Protein AF-A0A4Q9PHA3-F1 (afdb_monomer)

Sequence (105 aa):
MVDVVRDRDKHCQVSSHQYVHRDRGDDWISLEVAHIYPHAYASKMVRGNHIMKLCGYGGVVNRAPNAEGADRSGNAFLLRSDMHQYFDAYHWSIDKVRGELSYNR

Radius of gyration: 14.36 Å; Cα contacts (8 Å, |Δi|>4): 140; chains: 1; bounding box: 29×23×44 Å

Structure (mmCIF, N/CA/C/O backbone):
data_AF-A0A4Q9PHA3-F1
#
_entry.id   AF-A0A4Q9PHA3-F1
#
loop_
_atom_site.group_PDB
_atom_site.id
_atom_site.type_symbol
_atom_site.label_atom_id
_atom_site.label_alt_id
_atom_site.label_comp_id
_atom_site.label_asym_id
_atom_site.label_entity_id
_atom_site.label_seq_id
_atom_site.pdbx_PDB_ins_code
_atom_site.Cartn_x
_atom_site.Cartn_y
_atom_site.Cartn_z
_atom_site.occupancy
_atom_site.B_iso_or_equiv
_atom_site.auth_seq_id
_atom_site.auth_comp_id
_atom_site.auth_asym_id
_atom_site.auth_atom_id
_atom_site.pdbx_PDB_model_num
ATOM 1 N N . MET A 1 1 ? 10.621 -1.762 6.488 1.00 82.19 1 MET A N 1
ATOM 2 C CA . MET A 1 1 ? 9.880 -1.150 5.363 1.00 82.19 1 MET A CA 1
ATOM 3 C C . MET A 1 1 ? 8.391 -0.999 5.675 1.00 82.19 1 MET A C 1
ATOM 5 O O . MET A 1 1 ? 7.895 0.116 5.578 1.00 82.19 1 MET A O 1
ATOM 9 N N . VAL A 1 2 ? 7.716 -2.060 6.133 1.00 87.31 2 VAL A N 1
ATOM 10 C CA . VAL A 1 2 ? 6.271 -2.067 6.448 1.00 87.31 2 VAL A CA 1
ATOM 11 C C . VAL A 1 2 ? 5.828 -0.933 7.381 1.00 87.31 2 VAL A C 1
ATOM 13 O O . VAL A 1 2 ? 4.920 -0.191 7.022 1.00 87.31 2 VAL A O 1
ATOM 16 N N . ASP A 1 3 ? 6.485 -0.743 8.527 1.00 90.88 3 ASP A N 1
ATOM 17 C CA . ASP A 1 3 ? 6.073 0.291 9.495 1.00 90.88 3 ASP A CA 1
ATOM 18 C C . ASP A 1 3 ? 6.217 1.714 8.939 1.00 90.88 3 ASP A C 1
ATOM 20 O O . ASP A 1 3 ? 5.372 2.567 9.185 1.00 90.88 3 ASP A O 1
ATOM 24 N N . VAL A 1 4 ? 7.235 1.951 8.102 1.00 90.38 4 VAL A N 1
ATOM 25 C CA . VAL A 1 4 ? 7.442 3.241 7.423 1.00 90.38 4 VAL A CA 1
ATOM 26 C C . VAL A 1 4 ? 6.319 3.517 6.424 1.00 90.38 4 VAL A C 1
ATOM 28 O O .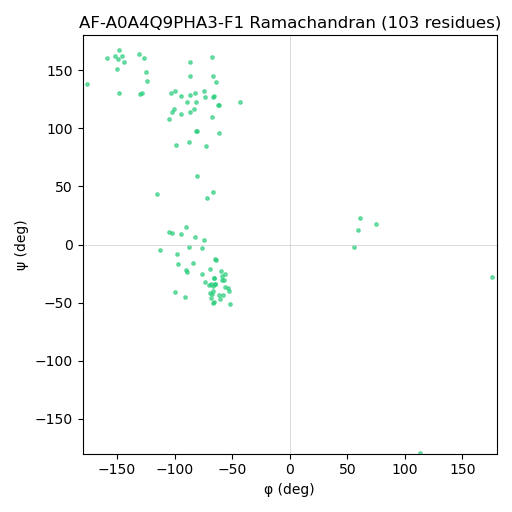 VAL A 1 4 ? 5.858 4.647 6.316 1.00 90.38 4 VAL A O 1
ATOM 31 N N . VAL A 1 5 ? 5.865 2.497 5.690 1.00 88.31 5 VAL A N 1
ATOM 32 C CA . VAL A 1 5 ? 4.741 2.632 4.748 1.00 88.31 5 VAL A CA 1
ATOM 33 C C . VAL A 1 5 ? 3.428 2.840 5.500 1.00 88.31 5 VAL A C 1
ATOM 35 O O . VAL A 1 5 ? 2.639 3.694 5.111 1.00 88.31 5 VAL A O 1
ATOM 38 N N . ARG A 1 6 ? 3.209 2.111 6.600 1.00 93.50 6 ARG A N 1
ATOM 39 C CA . ARG A 1 6 ? 2.023 2.268 7.453 1.00 93.50 6 ARG A CA 1
ATOM 40 C C . ARG A 1 6 ? 1.924 3.667 8.049 1.00 93.50 6 ARG A C 1
ATOM 42 O O . ARG A 1 6 ? 0.861 4.274 7.958 1.00 93.50 6 ARG A O 1
ATOM 49 N N . ASP A 1 7 ? 3.020 4.192 8.593 1.00 91.00 7 ASP A N 1
ATOM 50 C CA . ASP A 1 7 ? 3.046 5.549 9.145 1.00 91.00 7 ASP A CA 1
ATOM 51 C C . ASP A 1 7 ? 2.951 6.628 8.055 1.00 91.00 7 ASP A C 1
ATOM 53 O O . ASP A 1 7 ? 2.288 7.642 8.253 1.00 91.00 7 ASP A O 1
ATOM 57 N N . ARG A 1 8 ? 3.532 6.401 6.868 1.00 90.88 8 ARG A N 1
ATOM 58 C CA . ARG A 1 8 ? 3.390 7.329 5.734 1.00 90.88 8 ARG A CA 1
ATOM 59 C C . ARG A 1 8 ? 1.950 7.390 5.221 1.00 90.88 8 ARG A C 1
ATOM 61 O O . ARG A 1 8 ? 1.425 8.481 5.021 1.00 90.88 8 ARG A O 1
ATOM 68 N N . ASP A 1 9 ? 1.337 6.234 4.974 1.00 90.31 9 ASP A N 1
ATOM 69 C CA . ASP A 1 9 ? 0.074 6.155 4.238 1.00 90.31 9 ASP A CA 1
ATOM 70 C C . ASP A 1 9 ? -1.137 6.225 5.165 1.00 90.31 9 ASP A C 1
ATOM 72 O O . ASP A 1 9 ? -2.082 6.943 4.860 1.00 90.31 9 ASP A O 1
ATOM 76 N N . LYS A 1 10 ? -1.150 5.502 6.294 1.00 91.75 10 LYS A N 1
ATOM 77 C CA . LYS A 1 10 ? -2.266 5.444 7.269 1.00 91.75 10 LYS A CA 1
ATOM 78 C C . LYS A 1 10 ? -3.642 5.034 6.709 1.00 91.75 10 LYS A C 1
ATOM 80 O O . LYS A 1 10 ? -4.614 4.923 7.450 1.00 91.75 10 LYS A O 1
ATOM 85 N N . HIS A 1 11 ? -3.766 4.798 5.412 1.00 92.56 11 HIS A N 1
ATOM 86 C CA . HIS A 1 11 ? -4.991 4.371 4.749 1.00 92.56 11 HIS A CA 1
ATOM 87 C C . HIS A 1 11 ? -4.667 3.697 3.416 1.00 92.56 11 HIS A C 1
ATOM 89 O O . HIS A 1 11 ? -3.593 3.890 2.844 1.00 92.56 11 HIS A O 1
ATOM 95 N N . CYS A 1 12 ? -5.625 2.925 2.907 1.00 93.50 12 CYS A N 1
ATOM 96 C CA . CYS A 1 12 ? -5.581 2.361 1.567 1.00 93.50 12 CYS A CA 1
ATOM 97 C C . CYS A 1 12 ? -5.563 3.476 0.516 1.00 93.50 12 CYS A C 1
ATOM 99 O O . CYS A 1 12 ? -6.534 4.224 0.407 1.00 93.50 12 CYS A O 1
ATOM 101 N N . GLN A 1 13 ? -4.520 3.525 -0.311 1.00 90.25 13 GLN A N 1
ATOM 102 C CA . GLN A 1 13 ? -4.317 4.580 -1.314 1.00 90.25 13 GLN A CA 1
ATOM 103 C C . GLN A 1 13 ? -5.364 4.616 -2.439 1.00 90.25 13 GLN A C 1
ATOM 105 O O . GLN A 1 13 ? -5.437 5.587 -3.183 1.00 90.25 13 GLN A O 1
ATOM 110 N N . VAL A 1 14 ? -6.187 3.573 -2.563 1.00 87.19 14 VAL A N 1
ATOM 111 C CA . VAL A 1 14 ? -7.230 3.471 -3.597 1.00 87.19 14 VAL A CA 1
ATOM 112 C C . VAL A 1 14 ? -8.617 3.824 -3.062 1.00 87.19 14 VAL A C 1
ATOM 114 O O . VAL A 1 14 ? -9.400 4.470 -3.747 1.00 87.19 14 VAL A O 1
ATOM 117 N N . SER A 1 15 ? -8.945 3.384 -1.846 1.00 90.25 15 SER A N 1
ATOM 118 C CA . SER A 1 15 ? -10.307 3.493 -1.290 1.00 90.25 15 SER A CA 1
ATOM 119 C C . SER A 1 15 ? -10.427 4.451 -0.112 1.00 90.25 15 SER A C 1
ATOM 121 O O . SER A 1 15 ? -11.519 4.616 0.427 1.00 90.25 15 SER A O 1
ATOM 123 N N . SER A 1 16 ? -9.309 5.011 0.349 1.00 92.19 16 SER A N 1
ATOM 124 C CA . SER A 1 16 ? -9.222 5.799 1.581 1.00 92.19 16 SER A CA 1
ATOM 125 C C . SER A 1 16 ? -9.633 5.044 2.853 1.00 92.19 16 SER A C 1
ATOM 127 O O . SER A 1 16 ? -9.795 5.658 3.904 1.00 92.19 16 SER A O 1
ATOM 129 N N . HIS A 1 17 ? -9.777 3.712 2.795 1.00 94.44 17 HIS A N 1
ATOM 130 C CA . HIS A 1 17 ? -10.070 2.881 3.965 1.00 94.44 17 HIS A CA 1
ATOM 131 C C . HIS A 1 17 ? -8.938 2.991 4.992 1.00 94.44 17 HIS A C 1
ATOM 133 O O . HIS A 1 17 ? -7.788 2.676 4.681 1.00 94.44 17 HIS A O 1
ATOM 139 N N . GLN A 1 18 ? -9.264 3.451 6.196 1.00 94.94 18 GLN A N 1
ATOM 140 C CA . GLN A 1 18 ? -8.302 3.719 7.264 1.00 94.94 18 GLN A CA 1
ATOM 141 C C . GLN A 1 18 ? -8.018 2.468 8.100 1.00 94.94 18 GLN A C 1
ATOM 143 O O . GLN A 1 18 ? -8.838 1.550 8.155 1.00 94.94 18 GLN A O 1
ATOM 148 N N . TYR A 1 19 ? -6.864 2.447 8.769 1.00 92.25 19 TYR A N 1
ATOM 149 C CA . TYR A 1 19 ? -6.624 1.478 9.838 1.00 92.25 19 TYR A CA 1
ATOM 150 C C . TYR A 1 19 ? -7.546 1.769 11.029 1.00 92.25 19 TYR A C 1
ATOM 152 O O . TYR A 1 19 ? -8.075 2.874 11.174 1.00 92.25 19 TYR A O 1
ATOM 160 N N . VAL A 1 20 ? -7.736 0.781 11.901 1.00 92.88 20 VAL A N 1
ATOM 161 C CA . VAL A 1 20 ? -8.590 0.936 13.083 1.00 92.88 20 VAL A CA 1
ATOM 162 C C . VAL A 1 20 ? -7.711 1.144 14.308 1.00 92.88 20 VAL A C 1
ATOM 164 O O . VAL A 1 20 ? -7.009 0.230 14.727 1.00 92.88 20 VAL A O 1
ATOM 167 N N . HIS A 1 21 ? -7.768 2.322 14.923 1.00 91.50 21 HIS A N 1
ATOM 168 C CA . HIS A 1 21 ? -7.141 2.534 16.227 1.00 91.50 21 HIS A CA 1
ATOM 169 C C . HIS A 1 21 ? -7.976 1.863 17.330 1.00 91.50 21 HIS A C 1
ATOM 171 O O . HIS A 1 21 ? -9.198 2.025 17.368 1.00 91.50 21 HIS A O 1
ATOM 177 N N . ARG A 1 22 ? -7.338 1.100 18.224 1.00 89.62 22 ARG A N 1
ATOM 178 C CA . ARG A 1 22 ? -7.972 0.486 19.403 1.00 89.62 22 ARG A CA 1
ATOM 179 C C . ARG A 1 22 ? -7.151 0.770 20.656 1.00 89.62 22 ARG A C 1
ATOM 181 O O . ARG A 1 22 ? -5.958 1.032 20.566 1.00 89.62 22 ARG A O 1
ATOM 188 N N . ASP A 1 23 ? -7.752 0.569 21.826 1.00 91.19 23 ASP A N 1
ATOM 189 C CA . ASP A 1 23 ? -7.092 0.769 23.130 1.00 91.19 23 ASP A CA 1
ATOM 190 C C . ASP A 1 23 ? -5.797 -0.046 23.304 1.00 91.19 23 ASP A C 1
ATOM 192 O O . ASP A 1 23 ? -4.906 0.335 24.057 1.00 91.19 23 ASP A O 1
ATOM 196 N N . ARG A 1 24 ? -5.672 -1.171 22.588 1.00 91.75 24 ARG A N 1
ATOM 197 C CA . ARG A 1 24 ? -4.481 -2.040 22.588 1.00 91.75 24 ARG A CA 1
ATOM 198 C C . ARG A 1 24 ? -3.486 -1.756 21.454 1.00 91.75 24 ARG A C 1
ATOM 200 O O . ARG A 1 24 ? -2.583 -2.561 21.242 1.00 91.75 24 ARG A O 1
ATOM 207 N N . GLY A 1 25 ? -3.677 -0.670 20.708 1.00 90.50 25 GLY A N 1
ATOM 208 C CA . GLY A 1 25 ? -2.866 -0.283 19.554 1.00 90.50 25 GLY A CA 1
ATOM 209 C C . GLY A 1 25 ? -3.607 -0.339 18.216 1.00 90.50 25 GLY A C 1
ATOM 210 O O . GLY A 1 25 ? -4.795 -0.665 18.140 1.00 90.50 25 GLY A O 1
ATOM 211 N N . ASP A 1 26 ? -2.876 -0.006 17.155 1.00 91.88 26 ASP A N 1
ATOM 212 C CA . ASP A 1 26 ? -3.396 0.080 15.790 1.00 91.88 26 ASP A CA 1
ATOM 213 C C . ASP A 1 26 ? -3.645 -1.308 15.187 1.00 91.88 26 ASP A C 1
ATOM 215 O O . ASP A 1 26 ? -2.755 -2.162 15.137 1.00 91.88 26 ASP A O 1
ATOM 219 N N . ASP A 1 27 ? -4.862 -1.526 14.695 1.00 91.88 27 ASP A N 1
ATOM 220 C CA . ASP A 1 27 ? -5.245 -2.708 13.937 1.00 91.88 27 ASP A CA 1
ATOM 221 C C . ASP A 1 27 ? -5.124 -2.447 12.432 1.00 91.88 27 ASP A C 1
ATOM 223 O O . ASP A 1 27 ? -5.889 -1.684 11.834 1.00 91.88 27 ASP A O 1
ATOM 227 N N . TRP A 1 28 ? -4.157 -3.137 11.833 1.00 93.38 28 TRP A N 1
ATOM 228 C CA . TRP A 1 28 ? -3.842 -3.099 10.410 1.00 93.38 28 TRP A CA 1
ATOM 229 C C . TRP A 1 28 ? -4.367 -4.325 9.655 1.00 93.38 28 TRP A C 1
ATOM 231 O O . TRP A 1 28 ? -3.986 -4.512 8.509 1.00 93.38 28 TRP A O 1
ATOM 241 N N . ILE A 1 29 ? -5.195 -5.188 10.257 1.00 92.19 29 ILE A N 1
ATOM 242 C CA . ILE A 1 29 ? -5.573 -6.485 9.662 1.00 92.19 29 ILE A CA 1
ATOM 243 C C . ILE A 1 29 ? -6.259 -6.372 8.294 1.00 92.19 29 ILE A C 1
ATOM 245 O O . ILE A 1 29 ? -6.179 -7.295 7.493 1.00 92.19 29 ILE A O 1
ATOM 249 N N . SER A 1 30 ? -6.931 -5.251 8.023 1.00 93.50 30 SER A N 1
ATOM 250 C CA . SER A 1 30 ? -7.582 -4.984 6.738 1.00 93.50 30 SER A CA 1
ATOM 25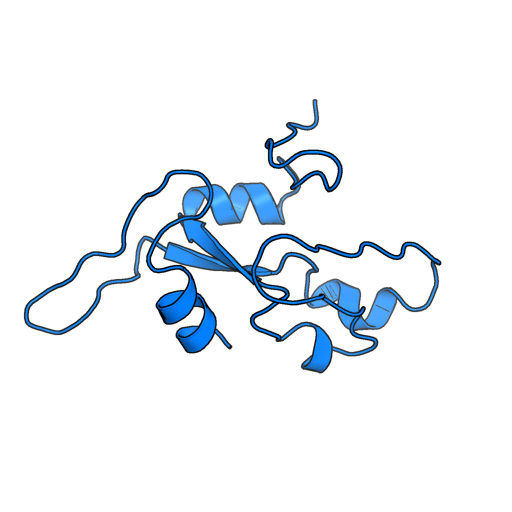1 C C . SER A 1 30 ? -6.657 -4.336 5.706 1.00 93.50 30 SER A C 1
ATOM 253 O O . SER A 1 30 ? -7.108 -4.073 4.590 1.00 93.50 30 SER A O 1
ATOM 255 N N . LEU A 1 31 ? -5.403 -4.039 6.069 1.00 95.88 31 LEU A N 1
ATOM 256 C CA . LEU A 1 31 ? -4.458 -3.263 5.276 1.00 95.88 31 LEU A CA 1
ATOM 257 C C . LEU A 1 31 ? -3.102 -3.966 5.136 1.00 95.88 31 LEU A C 1
ATOM 259 O O . LEU A 1 31 ? -2.433 -4.324 6.107 1.00 95.88 31 LEU A O 1
ATOM 263 N N . GLU A 1 32 ? -2.638 -4.067 3.899 1.00 95.88 32 GLU A N 1
ATOM 264 C CA . GLU A 1 32 ? -1.392 -4.722 3.528 1.00 95.88 32 GLU A CA 1
ATOM 265 C C . GLU A 1 32 ? -0.488 -3.787 2.735 1.00 95.88 32 GLU A C 1
ATOM 267 O O . GLU A 1 32 ? -0.938 -2.905 2.002 1.00 95.88 32 GLU A O 1
ATOM 272 N N . VAL A 1 33 ? 0.818 -3.982 2.907 1.00 93.75 33 VAL A N 1
ATOM 273 C CA . VAL A 1 33 ? 1.836 -3.251 2.158 1.00 93.75 33 VAL A CA 1
ATOM 274 C C . VAL A 1 33 ? 2.089 -3.986 0.850 1.00 93.75 33 VAL A C 1
ATOM 276 O O . VAL A 1 33 ? 2.615 -5.099 0.856 1.00 93.75 33 VAL A O 1
ATOM 279 N N . ALA A 1 34 ? 1.727 -3.338 -0.252 1.00 91.12 34 ALA A N 1
ATOM 280 C CA . ALA A 1 34 ? 1.872 -3.851 -1.603 1.00 91.12 34 ALA A CA 1
ATOM 281 C C . ALA A 1 34 ? 3.111 -3.259 -2.273 1.00 91.12 34 ALA A C 1
ATOM 283 O O . ALA A 1 34 ? 3.315 -2.043 -2.245 1.00 91.12 34 ALA A O 1
ATOM 284 N N . HIS A 1 35 ? 3.931 -4.107 -2.895 1.00 87.12 35 HIS A N 1
ATOM 285 C CA . HIS A 1 35 ? 5.082 -3.652 -3.673 1.00 87.12 35 HIS A CA 1
ATOM 286 C C . HIS A 1 35 ? 4.650 -3.244 -5.077 1.00 87.12 35 HIS A C 1
ATOM 288 O O . HIS A 1 35 ? 4.025 -4.028 -5.780 1.00 87.12 35 HIS A O 1
ATOM 294 N N . ILE A 1 36 ? 5.064 -2.063 -5.538 1.00 81.75 36 ILE A N 1
ATOM 295 C CA . ILE A 1 36 ? 4.801 -1.618 -6.912 1.00 81.75 36 ILE A CA 1
ATOM 296 C C . ILE A 1 36 ? 5.601 -2.474 -7.902 1.00 81.75 36 ILE A C 1
ATOM 298 O O . ILE A 1 36 ? 5.064 -2.959 -8.896 1.00 81.75 36 ILE A O 1
ATOM 302 N N . TYR A 1 37 ? 6.889 -2.692 -7.617 1.00 76.31 37 TYR A N 1
ATOM 303 C CA . TYR A 1 37 ? 7.710 -3.685 -8.308 1.00 76.31 37 TYR A CA 1
ATOM 304 C C . TYR A 1 37 ? 7.843 -4.943 -7.451 1.00 76.31 37 TYR A C 1
ATOM 306 O O . TYR A 1 37 ? 8.465 -4.865 -6.385 1.00 76.31 37 TYR A O 1
ATOM 314 N N . PRO A 1 38 ? 7.338 -6.103 -7.911 1.00 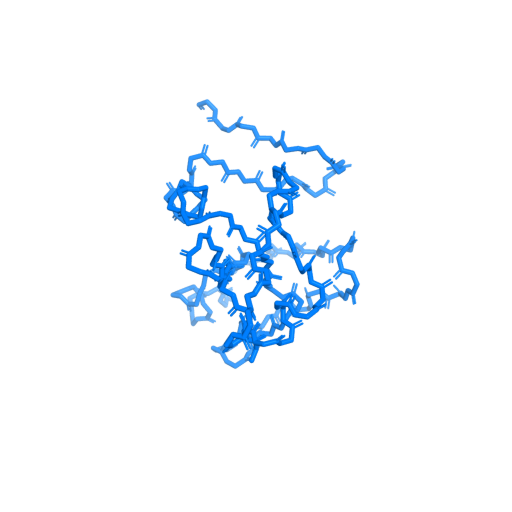71.06 38 PRO A N 1
ATOM 315 C CA . PRO A 1 38 ? 7.389 -7.323 -7.120 1.00 71.06 38 PRO A CA 1
ATOM 316 C C . PRO A 1 38 ? 8.824 -7.781 -6.859 1.00 71.06 38 PRO A C 1
ATOM 318 O O . PRO A 1 38 ? 9.669 -7.804 -7.761 1.00 71.06 38 PRO A O 1
ATOM 321 N N . HIS A 1 39 ? 9.073 -8.260 -5.641 1.00 68.00 39 HIS A N 1
ATOM 322 C CA . HIS A 1 39 ? 10.360 -8.828 -5.232 1.00 68.00 39 HIS A CA 1
ATOM 323 C C . HIS A 1 39 ? 10.857 -9.950 -6.148 1.00 68.00 39 HIS A C 1
ATOM 325 O O . HIS A 1 39 ? 12.050 -10.026 -6.441 1.00 68.00 39 HIS A O 1
ATOM 331 N N . ALA A 1 40 ? 9.945 -10.788 -6.652 1.00 64.81 40 ALA A N 1
ATOM 332 C CA . ALA A 1 40 ? 10.265 -11.899 -7.549 1.00 64.81 40 ALA A CA 1
ATOM 333 C C . ALA A 1 40 ? 10.950 -11.452 -8.858 1.00 64.81 40 ALA A C 1
ATOM 335 O O . ALA A 1 40 ? 11.659 -12.239 -9.490 1.00 64.81 40 ALA A O 1
ATOM 336 N N . TYR A 1 41 ? 10.773 -10.187 -9.256 1.00 61.25 41 TYR A N 1
ATOM 337 C CA . TYR A 1 41 ? 11.379 -9.615 -10.456 1.00 61.25 41 TYR A CA 1
ATOM 338 C C . TYR A 1 41 ? 12.655 -8.814 -10.184 1.00 61.25 41 TYR A C 1
ATOM 340 O O . TYR A 1 41 ? 13.365 -8.490 -11.139 1.00 61.25 41 TYR A O 1
ATOM 348 N N . ALA A 1 42 ? 13.010 -8.571 -8.917 1.00 58.25 42 ALA A N 1
ATOM 349 C CA . ALA A 1 42 ? 14.200 -7.806 -8.543 1.00 58.25 42 ALA A CA 1
ATOM 350 C C . ALA A 1 42 ? 15.507 -8.425 -9.082 1.00 58.25 42 ALA A C 1
ATOM 352 O O . ALA A 1 42 ? 16.430 -7.697 -9.430 1.00 58.25 42 ALA A O 1
ATOM 353 N N . SER A 1 43 ? 15.573 -9.755 -9.231 1.00 52.12 43 SER A N 1
ATOM 354 C CA . SER A 1 43 ? 16.729 -10.463 -9.811 1.00 52.12 43 SER A CA 1
ATOM 355 C C . SER A 1 43 ? 16.654 -10.658 -11.335 1.00 52.12 43 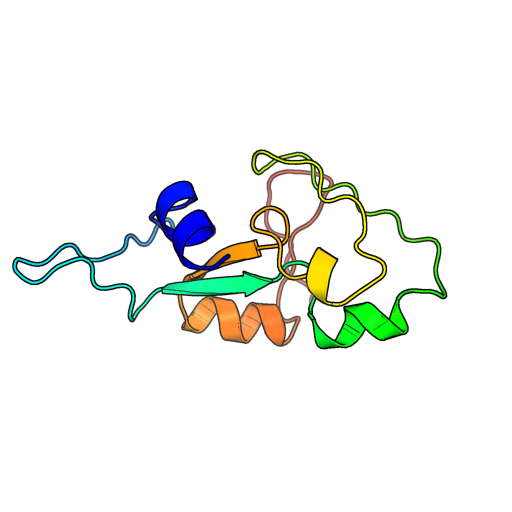SER A C 1
ATOM 357 O O . SER A 1 43 ? 17.682 -10.838 -11.985 1.00 52.12 43 SER A O 1
ATOM 359 N N . LYS A 1 44 ? 15.453 -10.609 -11.934 1.00 48.59 44 LYS A N 1
ATOM 360 C CA . LYS A 1 44 ? 15.217 -10.877 -13.370 1.00 48.59 44 LYS A CA 1
ATOM 361 C C . LYS A 1 44 ? 15.145 -9.613 -14.234 1.00 48.59 44 LYS A C 1
ATOM 363 O O . LYS A 1 44 ? 15.296 -9.691 -15.451 1.00 48.59 44 LYS A O 1
ATOM 368 N N . MET A 1 45 ? 14.951 -8.440 -13.632 1.00 46.75 45 MET A N 1
ATOM 369 C CA . MET A 1 45 ? 14.760 -7.173 -14.349 1.00 46.75 45 MET A CA 1
ATOM 370 C C . MET A 1 45 ? 16.025 -6.563 -14.975 1.00 46.75 45 MET A C 1
ATOM 372 O O . MET A 1 45 ? 15.936 -5.503 -15.589 1.00 46.75 45 MET A O 1
ATOM 376 N N . VAL A 1 46 ? 17.186 -7.221 -14.910 1.00 43.78 46 VAL A N 1
ATOM 377 C CA . VAL A 1 46 ? 18.453 -6.711 -15.479 1.00 43.78 46 VAL A CA 1
ATOM 378 C C . VAL A 1 46 ? 18.417 -6.573 -17.020 1.00 43.78 46 VAL A C 1
ATOM 380 O O . VAL A 1 46 ? 19.267 -5.898 -17.590 1.00 43.78 46 VAL A O 1
ATOM 383 N N . ARG A 1 47 ? 17.429 -7.146 -17.731 1.00 39.34 4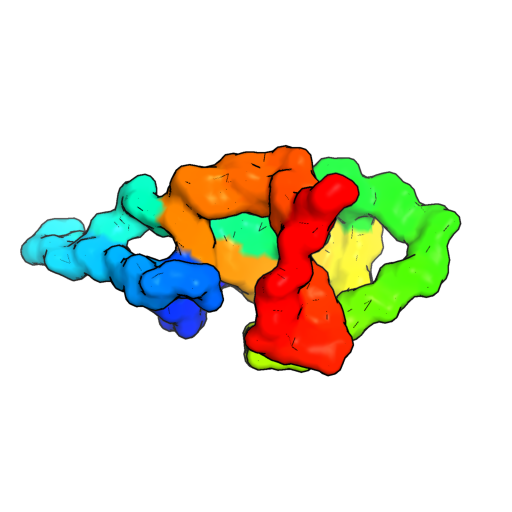7 ARG A N 1
ATOM 384 C CA . ARG A 1 47 ? 17.450 -7.263 -19.210 1.00 39.34 47 ARG A CA 1
ATOM 385 C C . ARG A 1 47 ? 16.557 -6.317 -20.031 1.00 39.34 47 ARG A C 1
ATOM 387 O O . ARG A 1 47 ? 16.448 -6.521 -21.234 1.00 39.34 47 ARG A O 1
ATOM 394 N N . GLY A 1 48 ? 15.944 -5.277 -19.462 1.00 37.03 48 GLY A N 1
ATOM 395 C CA . GLY A 1 48 ? 15.098 -4.373 -20.266 1.00 37.03 48 GLY A CA 1
ATOM 396 C C . GLY A 1 48 ? 15.091 -2.927 -19.787 1.00 37.03 48 GLY A C 1
ATOM 397 O O . GLY A 1 48 ? 14.872 -2.673 -18.607 1.00 37.03 48 GLY A O 1
ATOM 398 N N . ASN A 1 49 ? 15.301 -1.970 -20.692 1.00 36.38 49 ASN A N 1
ATOM 399 C CA . ASN A 1 49 ? 15.375 -0.517 -20.453 1.00 36.38 49 ASN A CA 1
ATOM 400 C C . ASN A 1 49 ? 14.022 0.158 -20.119 1.00 36.38 49 ASN A C 1
ATOM 402 O O . ASN A 1 49 ? 13.754 1.274 -20.555 1.00 36.38 49 ASN A O 1
ATOM 406 N N . HIS A 1 50 ? 13.157 -0.464 -19.319 1.00 38.06 50 HIS A N 1
ATOM 407 C CA . HIS A 1 50 ? 11.907 0.168 -18.887 1.00 38.06 50 HIS A CA 1
ATOM 408 C C . HIS A 1 50 ? 12.140 0.987 -17.608 1.00 38.06 50 HIS A C 1
ATOM 410 O O . HIS A 1 50 ? 12.022 0.490 -16.491 1.00 38.06 50 HIS A O 1
ATOM 416 N N . ILE A 1 51 ? 12.529 2.258 -17.771 1.00 36.41 51 ILE A N 1
ATOM 417 C CA . ILE A 1 51 ? 12.671 3.220 -16.667 1.00 36.41 51 ILE A CA 1
ATOM 418 C C . ILE A 1 51 ? 11.289 3.797 -16.327 1.00 36.41 51 ILE A C 1
ATOM 420 O O . ILE A 1 51 ? 10.804 4.755 -16.936 1.00 36.41 51 ILE A O 1
ATOM 424 N N . MET A 1 52 ? 10.647 3.247 -15.301 1.00 38.12 52 MET A N 1
ATOM 425 C CA . MET A 1 52 ? 9.413 3.793 -14.740 1.00 38.12 52 MET A CA 1
ATOM 426 C C . MET A 1 52 ? 9.702 4.631 -13.475 1.00 38.12 52 MET A C 1
ATOM 428 O O . MET A 1 52 ? 9.636 4.155 -12.351 1.00 38.12 52 MET A O 1
ATOM 432 N N . LYS A 1 53 ? 10.038 5.919 -13.673 1.00 36.50 53 LYS A N 1
ATOM 433 C CA . LYS A 1 53 ? 10.032 6.981 -12.637 1.00 36.50 53 LYS A CA 1
ATOM 434 C C . LYS A 1 53 ? 8.627 7.208 -12.051 1.00 36.50 53 LYS A C 1
ATOM 436 O O . LYS A 1 53 ? 7.852 7.964 -12.627 1.00 36.50 53 LYS A O 1
ATOM 441 N N . LEU A 1 54 ? 8.296 6.606 -10.919 1.00 38.84 54 LEU A N 1
ATOM 442 C CA . LEU A 1 54 ? 7.113 7.010 -10.157 1.00 38.84 54 LEU A CA 1
ATOM 443 C C . LEU A 1 54 ? 7.482 8.249 -9.336 1.00 38.84 54 LEU A C 1
ATOM 445 O O . LEU A 1 54 ? 8.139 8.147 -8.305 1.00 38.84 54 LEU A O 1
ATOM 449 N N . CYS A 1 55 ? 7.132 9.428 -9.847 1.00 32.38 55 CYS A N 1
ATOM 450 C CA . CYS A 1 55 ? 7.155 10.673 -9.086 1.00 32.38 55 CYS A CA 1
ATOM 451 C C . CYS A 1 55 ? 5.702 11.013 -8.747 1.00 32.38 55 CYS A C 1
ATOM 453 O O . CYS A 1 55 ? 4.939 11.368 -9.637 1.00 32.38 55 CYS A O 1
ATOM 455 N N . GLY A 1 56 ? 5.325 10.866 -7.478 1.00 33.69 56 GLY A N 1
ATOM 456 C CA . GLY A 1 56 ? 3.975 11.178 -6.992 1.00 33.69 56 GLY A CA 1
ATOM 457 C C . GLY A 1 56 ? 3.756 10.832 -5.517 1.00 33.69 56 GLY A C 1
ATOM 458 O O . GLY A 1 56 ? 3.018 11.527 -4.837 1.00 33.69 56 GLY A O 1
ATOM 459 N N . TYR A 1 57 ? 4.485 9.839 -4.993 1.00 39.66 57 TYR A N 1
ATOM 460 C CA . TYR A 1 57 ? 4.331 9.327 -3.621 1.00 39.66 57 TYR A CA 1
ATOM 461 C C . TYR A 1 57 ? 5.557 9.559 -2.715 1.00 39.66 57 TYR A C 1
ATOM 463 O O . TYR A 1 57 ? 5.996 8.682 -1.975 1.00 39.66 57 TYR A O 1
ATOM 471 N N . GLY A 1 58 ? 6.140 10.763 -2.769 1.00 32.78 58 GLY A N 1
ATOM 472 C CA . GLY A 1 58 ? 7.156 11.188 -1.791 1.00 32.78 58 GLY A CA 1
ATOM 473 C C . GLY A 1 58 ? 8.553 10.570 -1.945 1.00 32.78 58 GLY A C 1
ATOM 474 O O . GLY A 1 58 ? 9.359 10.644 -1.023 1.00 32.78 58 GLY A O 1
ATOM 475 N N . GLY A 1 59 ? 8.887 9.996 -3.101 1.00 37.06 59 GLY A N 1
ATOM 476 C CA . GLY A 1 59 ? 10.253 9.564 -3.389 1.00 37.06 59 GLY A CA 1
ATOM 477 C C . GLY A 1 59 ? 10.408 9.025 -4.803 1.00 37.06 59 GLY A C 1
ATOM 478 O O . GLY A 1 59 ? 9.554 8.298 -5.297 1.00 37.06 59 GLY A O 1
ATOM 479 N N . VAL A 1 60 ? 11.509 9.382 -5.464 1.00 39.69 60 VAL A N 1
ATOM 480 C CA . VAL A 1 60 ? 11.893 8.795 -6.750 1.00 39.69 60 VAL A CA 1
ATOM 481 C C . VAL A 1 60 ? 12.247 7.330 -6.502 1.00 39.69 60 VAL A C 1
ATOM 483 O O . VAL A 1 60 ? 13.281 7.039 -5.899 1.00 39.69 60 VAL A O 1
ATOM 486 N N . VAL A 1 61 ? 11.420 6.396 -6.974 1.00 45.12 61 VAL A N 1
ATOM 487 C CA . VAL A 1 61 ? 11.795 4.974 -6.999 1.00 45.12 61 VAL A CA 1
ATOM 488 C C . VAL A 1 61 ? 12.827 4.784 -8.105 1.00 45.12 61 VAL A C 1
ATOM 490 O O . VAL A 1 61 ? 12.502 4.490 -9.255 1.00 45.12 61 VAL A O 1
ATOM 493 N N . ASN A 1 62 ? 14.098 5.024 -7.783 1.00 43.12 62 ASN A N 1
ATOM 494 C CA . ASN A 1 62 ? 15.190 4.593 -8.642 1.00 43.12 62 ASN A CA 1
ATOM 495 C C . ASN A 1 62 ? 15.216 3.063 -8.638 1.00 43.12 62 ASN A C 1
ATOM 497 O O . ASN A 1 62 ? 15.226 2.443 -7.574 1.00 43.12 62 ASN A O 1
ATOM 501 N N . ARG A 1 63 ? 15.195 2.484 -9.844 1.00 53.47 63 ARG A N 1
ATOM 502 C CA . ARG A 1 63 ? 15.191 1.042 -10.103 1.00 53.47 63 ARG A CA 1
ATOM 503 C C . ARG A 1 63 ? 16.191 0.334 -9.197 1.00 53.47 63 ARG A C 1
ATOM 505 O O . ARG A 1 63 ? 17.381 0.636 -9.212 1.00 53.47 63 ARG A O 1
ATOM 512 N N . ALA A 1 64 ? 15.689 -0.617 -8.434 1.00 49.03 64 ALA A N 1
ATOM 513 C CA . ALA A 1 64 ? 16.488 -1.461 -7.582 1.00 49.03 64 ALA A CA 1
ATOM 514 C C . ALA A 1 64 ? 17.083 -2.622 -8.382 1.00 49.03 64 ALA A C 1
ATOM 516 O O . ALA A 1 64 ? 16.320 -3.435 -8.900 1.00 49.03 64 ALA A O 1
ATOM 517 N N . PRO A 1 65 ? 18.414 -2.731 -8.508 1.00 50.09 65 PRO A N 1
ATOM 518 C CA . PRO A 1 65 ? 19.040 -3.843 -9.220 1.00 50.09 65 PRO A CA 1
ATOM 519 C C . PRO A 1 65 ? 19.050 -5.149 -8.406 1.00 50.09 65 PRO A C 1
ATOM 521 O O . PRO A 1 65 ? 19.540 -6.165 -8.890 1.00 50.09 65 PRO A O 1
ATOM 524 N N . ASN A 1 66 ? 18.570 -5.123 -7.160 1.00 58.50 66 ASN A N 1
ATOM 525 C CA . ASN A 1 66 ? 18.628 -6.232 -6.218 1.00 58.50 66 ASN A CA 1
ATOM 526 C C . ASN A 1 66 ? 17.414 -6.229 -5.270 1.00 58.50 66 ASN A C 1
ATOM 528 O O . ASN A 1 66 ? 16.659 -5.257 -5.201 1.00 58.50 66 ASN A O 1
ATOM 532 N N . ALA A 1 67 ? 17.226 -7.333 -4.539 1.00 62.75 67 ALA A N 1
ATOM 533 C CA . ALA A 1 67 ? 16.114 -7.504 -3.603 1.00 62.75 67 ALA A CA 1
ATOM 534 C C . ALA A 1 67 ? 16.056 -6.393 -2.536 1.00 62.75 67 ALA A C 1
ATOM 536 O O . ALA A 1 67 ? 14.972 -5.915 -2.222 1.00 62.75 67 ALA A O 1
ATOM 537 N N . GLU A 1 68 ? 17.208 -5.918 -2.056 1.00 63.41 68 GLU A N 1
ATOM 538 C CA . GLU A 1 68 ? 17.297 -4.830 -1.070 1.00 63.41 68 GLU A CA 1
ATOM 539 C C . GLU A 1 68 ? 16.774 -3.494 -1.596 1.00 63.41 68 GLU A C 1
ATOM 541 O O . GLU A 1 68 ? 16.210 -2.697 -0.851 1.00 63.41 68 GLU A O 1
ATOM 546 N N . GLY A 1 69 ? 16.950 -3.205 -2.886 1.00 63.97 69 GLY A N 1
ATOM 547 C CA . GLY A 1 69 ? 16.375 -1.993 -3.442 1.00 63.97 69 GLY A CA 1
ATOM 548 C C . GLY A 1 69 ? 14.862 -2.109 -3.670 1.00 63.97 69 GLY A C 1
ATOM 549 O O . GLY A 1 69 ? 14.189 -1.078 -3.717 1.00 63.97 69 GLY A O 1
ATOM 550 N N . ALA A 1 70 ? 14.339 -3.328 -3.853 1.00 66.94 70 ALA A N 1
ATOM 551 C CA . ALA A 1 70 ? 12.906 -3.561 -4.004 1.00 66.94 70 ALA A CA 1
ATOM 552 C C . ALA A 1 70 ? 12.176 -3.406 -2.658 1.00 66.94 70 ALA A C 1
ATOM 554 O O . ALA A 1 70 ? 11.064 -2.880 -2.648 1.00 66.94 70 ALA A O 1
ATOM 555 N N . ASP A 1 71 ? 12.843 -3.741 -1.545 1.00 76.19 71 ASP A N 1
ATOM 556 C CA . ASP A 1 71 ? 12.360 -3.548 -0.168 1.00 76.19 71 ASP A CA 1
ATOM 557 C C . ASP A 1 71 ? 12.573 -2.100 0.318 1.00 76.19 71 ASP A C 1
ATOM 559 O O . ASP A 1 71 ? 13.293 -1.809 1.277 1.00 76.19 71 ASP A O 1
ATOM 563 N N . ARG A 1 72 ? 11.986 -1.134 -0.391 1.00 81.25 72 ARG A N 1
ATOM 564 C CA . ARG A 1 72 ? 12.045 0.291 -0.030 1.00 81.25 72 ARG A CA 1
ATOM 565 C C . ARG A 1 72 ? 10.645 0.848 0.096 1.00 81.25 72 ARG A C 1
ATOM 567 O O . ARG A 1 72 ? 9.801 0.583 -0.750 1.00 81.25 72 ARG A O 1
ATOM 574 N N . SER A 1 73 ? 10.426 1.715 1.085 1.00 82.31 73 SER A N 1
ATOM 575 C CA . SER A 1 73 ? 9.118 2.347 1.307 1.00 82.31 73 SER A CA 1
ATOM 576 C C . SER A 1 73 ? 8.613 3.122 0.085 1.00 82.31 73 SER A C 1
ATOM 578 O O . SER A 1 73 ? 7.415 3.164 -0.155 1.00 82.31 73 SER A O 1
ATOM 580 N N . GLY A 1 74 ? 9.504 3.684 -0.740 1.00 79.12 74 GLY A N 1
ATOM 581 C CA . GLY A 1 74 ? 9.120 4.317 -2.007 1.00 79.12 74 GLY A CA 1
ATOM 582 C C . GLY A 1 74 ? 8.547 3.343 -3.048 1.00 79.12 74 GLY A C 1
ATOM 583 O O . GLY A 1 74 ? 7.726 3.748 -3.859 1.00 79.12 74 GLY A O 1
ATOM 584 N N . ASN A 1 75 ? 8.948 2.067 -3.021 1.00 80.62 75 ASN A N 1
ATOM 585 C CA . ASN A 1 75 ? 8.458 1.011 -3.915 1.00 80.62 75 ASN A CA 1
ATOM 586 C C . ASN A 1 75 ? 7.231 0.278 -3.347 1.00 80.62 75 ASN A C 1
ATOM 588 O O . ASN A 1 75 ? 6.887 -0.810 -3.800 1.00 80.62 75 ASN A O 1
ATOM 592 N N . ALA A 1 76 ? 6.580 0.830 -2.332 1.00 88.31 76 ALA A N 1
ATOM 593 C CA . ALA A 1 76 ? 5.434 0.188 -1.726 1.00 88.31 76 ALA A CA 1
ATOM 594 C C . ALA A 1 76 ? 4.388 1.211 -1.303 1.00 88.31 76 ALA A C 1
ATOM 596 O O . ALA A 1 76 ? 4.690 2.390 -1.103 1.00 88.31 76 ALA A O 1
ATOM 597 N N . PHE A 1 77 ? 3.152 0.755 -1.179 1.00 90.75 77 PHE A N 1
ATOM 598 C CA . PHE A 1 77 ? 2.024 1.555 -0.723 1.00 90.75 77 PHE A CA 1
ATOM 599 C C . PHE A 1 77 ? 1.022 0.677 0.015 1.00 90.75 77 PHE A C 1
ATOM 601 O O . PHE A 1 77 ? 1.031 -0.549 -0.113 1.00 90.75 77 PHE A O 1
ATOM 608 N N . LEU A 1 78 ? 0.189 1.308 0.833 1.00 94.69 78 LEU A N 1
ATOM 609 C CA . LEU A 1 78 ? -0.792 0.609 1.643 1.00 94.69 78 LEU A CA 1
ATOM 610 C C . LEU A 1 78 ? -2.089 0.391 0.856 1.00 94.69 78 LEU A C 1
ATOM 612 O O . LEU A 1 78 ? -2.667 1.328 0.298 1.00 94.69 78 LEU A O 1
ATOM 616 N N . LEU A 1 79 ? -2.564 -0.851 0.836 1.00 95.12 79 LEU A N 1
ATOM 617 C CA . LEU A 1 79 ? -3.803 -1.275 0.194 1.00 95.12 79 LEU A CA 1
ATOM 618 C C . LEU A 1 79 ? -4.686 -2.033 1.168 1.00 95.12 79 LEU A C 1
ATOM 620 O O . LEU A 1 79 ? -4.209 -2.566 2.159 1.00 95.12 79 LEU A O 1
ATOM 624 N N . ARG A 1 80 ? -5.980 -2.130 0.857 1.00 95.62 80 ARG A N 1
ATOM 625 C CA . ARG A 1 80 ? -6.812 -3.148 1.499 1.00 95.62 80 ARG A CA 1
ATOM 626 C C . ARG A 1 80 ? -6.359 -4.535 1.059 1.00 95.62 80 ARG A C 1
ATOM 628 O O . ARG A 1 80 ? -6.020 -4.701 -0.112 1.00 95.62 80 ARG A O 1
ATOM 635 N N . SER A 1 81 ? -6.424 -5.515 1.955 1.00 94.31 81 SER A N 1
ATOM 636 C CA . SER A 1 81 ? -6.022 -6.900 1.661 1.00 94.31 81 SER A CA 1
ATOM 637 C C . SER A 1 81 ? -6.702 -7.475 0.412 1.00 94.31 81 SER A C 1
ATOM 639 O O . SER A 1 81 ? -6.058 -8.123 -0.405 1.00 94.31 81 SER A O 1
ATOM 641 N N . ASP A 1 82 ? -7.991 -7.194 0.202 1.00 93.75 82 ASP A N 1
ATOM 642 C CA . ASP A 1 82 ? -8.713 -7.651 -0.990 1.00 93.75 82 ASP A CA 1
ATOM 643 C C . ASP A 1 82 ? -8.216 -6.973 -2.276 1.00 93.75 82 ASP A C 1
ATOM 645 O O . ASP A 1 82 ? -8.000 -7.631 -3.290 1.00 93.75 82 ASP A O 1
ATOM 649 N N . MET A 1 83 ? -7.969 -5.663 -2.237 1.00 93.31 83 MET A N 1
ATOM 650 C CA . MET A 1 83 ? -7.421 -4.915 -3.375 1.00 93.31 83 MET A CA 1
ATOM 651 C C . MET A 1 83 ? -5.985 -5.325 -3.709 1.00 93.31 83 MET A C 1
ATOM 653 O O . MET A 1 83 ? -5.624 -5.356 -4.887 1.00 93.31 83 MET A O 1
ATOM 657 N N . HIS A 1 84 ? -5.187 -5.651 -2.691 1.00 93.44 84 HIS A N 1
ATOM 658 C CA . HIS A 1 84 ? -3.814 -6.120 -2.844 1.00 93.44 84 HIS A CA 1
ATOM 659 C C . HIS A 1 84 ? -3.756 -7.431 -3.631 1.00 93.44 84 HIS A C 1
ATOM 661 O O . HIS A 1 84 ? -2.982 -7.531 -4.579 1.00 93.44 84 HIS A O 1
ATOM 667 N N . GLN A 1 85 ? -4.645 -8.385 -3.335 1.00 91.62 85 GLN A N 1
ATOM 668 C CA . GLN A 1 85 ? -4.730 -9.640 -4.089 1.00 91.62 85 GLN A CA 1
ATOM 669 C C . GLN A 1 85 ? -4.985 -9.401 -5.584 1.00 91.62 85 GLN A C 1
ATOM 671 O O . GLN A 1 85 ? -4.333 -10.012 -6.429 1.00 91.62 85 GLN A O 1
ATOM 676 N N . TYR A 1 86 ? -5.892 -8.480 -5.926 1.00 89.75 86 TYR A N 1
ATOM 677 C CA . TYR A 1 86 ? -6.153 -8.133 -7.326 1.00 89.75 86 TYR A CA 1
ATOM 678 C C . TYR A 1 86 ? -4.980 -7.399 -7.989 1.00 89.75 86 TYR A C 1
ATOM 680 O O . TYR A 1 86 ? -4.747 -7.583 -9.184 1.00 89.75 86 TYR A O 1
ATOM 688 N N . PHE A 1 87 ? -4.255 -6.578 -7.228 1.00 86.94 87 PHE A N 1
ATOM 689 C CA . PHE A 1 87 ? -3.088 -5.848 -7.718 1.00 86.94 87 PHE A CA 1
ATOM 690 C C . PHE A 1 87 ? -1.945 -6.802 -8.080 1.00 86.94 87 PHE A C 1
ATOM 692 O O . PHE A 1 87 ? -1.444 -6.768 -9.202 1.00 86.94 87 PHE A O 1
ATOM 699 N N . ASP A 1 88 ? -1.602 -7.716 -7.171 1.00 84.56 88 ASP A N 1
ATOM 700 C CA . ASP A 1 88 ? -0.531 -8.701 -7.365 1.00 84.56 88 ASP A CA 1
ATOM 701 C C . ASP A 1 88 ? -0.844 -9.700 -8.487 1.00 84.56 88 ASP A C 1
ATOM 703 O O . ASP A 1 88 ? 0.056 -10.187 -9.173 1.00 84.56 88 ASP A O 1
ATOM 707 N N . ALA A 1 89 ? -2.130 -9.975 -8.716 1.00 85.50 89 ALA A N 1
ATOM 708 C CA . ALA A 1 89 ? -2.610 -10.788 -9.828 1.00 85.50 89 ALA A CA 1
ATOM 709 C C . ALA A 1 89 ? -2.744 -10.011 -11.156 1.00 85.50 89 ALA A C 1
ATOM 711 O O . ALA A 1 89 ? -3.230 -10.568 -12.138 1.00 85.50 89 ALA A O 1
ATOM 712 N N . TYR A 1 90 ? -2.297 -8.751 -11.215 1.00 82.62 90 TYR A N 1
ATOM 713 C CA . TYR A 1 90 ? -2.331 -7.894 -12.408 1.00 82.62 90 TYR A CA 1
ATOM 714 C C . TYR A 1 90 ? -3.737 -7.609 -12.965 1.00 82.62 90 TYR A C 1
ATOM 716 O O . TYR A 1 90 ? -3.876 -7.236 -14.132 1.00 82.62 90 TYR A O 1
ATOM 724 N N . HIS A 1 91 ? -4.788 -7.719 -12.146 1.00 83.94 91 HIS A N 1
ATOM 725 C CA . HIS A 1 91 ? -6.143 -7.336 -12.566 1.00 83.94 91 HIS A CA 1
ATOM 726 C C . HIS A 1 91 ? -6.298 -5.818 -12.743 1.00 83.94 91 HIS A C 1
ATOM 728 O O . HIS A 1 91 ? -7.198 -5.360 -13.444 1.00 83.94 91 HIS A O 1
ATOM 734 N N . TRP A 1 92 ? -5.424 -5.028 -12.119 1.00 82.50 92 TRP A N 1
ATOM 735 C CA . TRP A 1 92 ? -5.342 -3.582 -12.297 1.00 82.50 92 TRP A CA 1
ATOM 736 C C . TRP A 1 92 ? -3.910 -3.099 -12.050 1.00 82.50 92 TRP A C 1
ATOM 738 O O . TRP A 1 92 ? -3.089 -3.814 -11.476 1.00 82.50 92 TRP A O 1
ATOM 748 N N . SER A 1 93 ? -3.595 -1.890 -12.513 1.00 80.25 93 SER A N 1
ATOM 749 C CA . SER A 1 93 ? -2.259 -1.305 -12.380 1.00 80.25 93 SER A CA 1
ATOM 750 C C . SER A 1 93 ? -2.322 0.205 -12.178 1.00 80.25 93 SER A C 1
ATOM 752 O O . SER A 1 93 ? -3.326 0.851 -12.473 1.00 80.25 93 SER A O 1
ATOM 754 N N . ILE A 1 94 ? -1.227 0.783 -11.690 1.00 74.75 94 ILE A N 1
ATOM 755 C CA . ILE A 1 94 ? -1.075 2.236 -11.594 1.00 74.75 94 ILE A CA 1
ATOM 756 C C . ILE A 1 94 ? -0.459 2.738 -12.901 1.00 74.75 94 ILE A C 1
ATOM 758 O O . ILE A 1 94 ? 0.629 2.297 -13.277 1.00 74.75 94 ILE A O 1
ATOM 762 N N . ASP A 1 95 ? -1.141 3.661 -13.583 1.00 67.12 95 ASP A N 1
ATOM 763 C CA . ASP A 1 95 ? -0.570 4.376 -14.724 1.00 67.12 95 ASP A CA 1
ATOM 764 C C . ASP A 1 95 ? 0.211 5.606 -14.242 1.00 67.12 95 ASP A C 1
ATOM 766 O O . ASP A 1 95 ? -0.116 6.274 -13.264 1.00 67.12 95 ASP A O 1
ATOM 770 N N . LYS A 1 96 ? 1.293 5.886 -14.952 1.00 56.19 96 LYS A N 1
ATOM 771 C CA . LYS A 1 96 ? 2.274 6.928 -14.689 1.00 56.19 96 LYS A CA 1
ATOM 772 C C . LYS A 1 96 ? 1.847 8.288 -15.253 1.00 56.19 96 LYS A C 1
ATOM 774 O O . LYS A 1 96 ? 2.464 9.296 -14.918 1.00 56.19 96 LYS A O 1
ATOM 779 N N . VAL A 1 97 ? 0.864 8.318 -16.159 1.00 49.03 97 VAL A N 1
ATOM 780 C CA . VAL A 1 97 ? 0.562 9.505 -16.981 1.00 49.03 97 VAL A CA 1
ATOM 781 C C . VAL A 1 97 ? -0.445 10.456 -16.328 1.00 49.03 97 VAL A C 1
ATOM 783 O O . VAL A 1 97 ? -0.413 11.655 -16.596 1.00 49.03 97 VAL A O 1
ATOM 786 N N . ARG A 1 98 ? -1.286 9.982 -15.412 1.00 39.59 98 ARG A N 1
ATOM 787 C CA . ARG A 1 98 ? -2.220 10.795 -14.622 1.00 39.59 98 ARG A CA 1
ATOM 788 C C . ARG A 1 98 ? -2.404 10.101 -13.279 1.00 39.59 98 ARG A C 1
ATOM 790 O O . ARG A 1 98 ? -2.308 8.884 -13.227 1.00 39.59 98 ARG A O 1
ATOM 797 N N . GLY A 1 99 ? -2.685 10.836 -12.207 1.00 41.72 99 GLY A N 1
ATOM 798 C CA . GLY A 1 99 ? -3.099 10.261 -10.918 1.00 41.72 99 GLY A CA 1
ATOM 799 C C . GLY A 1 99 ? -4.476 9.580 -10.977 1.00 41.72 99 GLY A C 1
ATOM 800 O O . GLY A 1 99 ? -5.312 9.829 -10.119 1.00 41.72 99 GLY A O 1
ATOM 801 N N . GLU A 1 100 ? -4.733 8.777 -12.008 1.00 41.47 100 GLU A N 1
ATOM 802 C CA . GLU A 1 100 ? -5.980 8.073 -12.276 1.00 41.47 100 GLU A CA 1
ATOM 803 C C . GLU A 1 100 ? -5.672 6.589 -12.516 1.00 41.47 100 GLU A C 1
ATOM 805 O O . GLU A 1 100 ? -4.774 6.223 -13.276 1.00 41.47 100 GLU A O 1
ATOM 810 N N . LEU A 1 101 ? -6.413 5.731 -11.814 1.00 44.25 101 LEU A N 1
ATOM 811 C CA . LEU A 1 101 ? -6.308 4.275 -11.886 1.00 44.25 101 LEU A CA 1
ATOM 812 C C . LEU A 1 101 ? -6.729 3.798 -13.282 1.00 44.25 101 LEU A C 1
ATOM 814 O O . LEU A 1 101 ? -7.823 4.128 -13.741 1.00 44.25 101 LEU A O 1
ATOM 818 N N . SER A 1 102 ? -5.892 2.996 -13.944 1.00 45.56 102 SER A N 1
ATOM 819 C CA . SER A 1 102 ? -6.240 2.356 -15.215 1.00 45.56 102 SER A CA 1
ATOM 820 C C . SER A 1 102 ? -6.586 0.881 -14.988 1.00 45.56 102 SER A C 1
ATOM 822 O O . SER A 1 102 ? -5.865 0.138 -14.320 1.00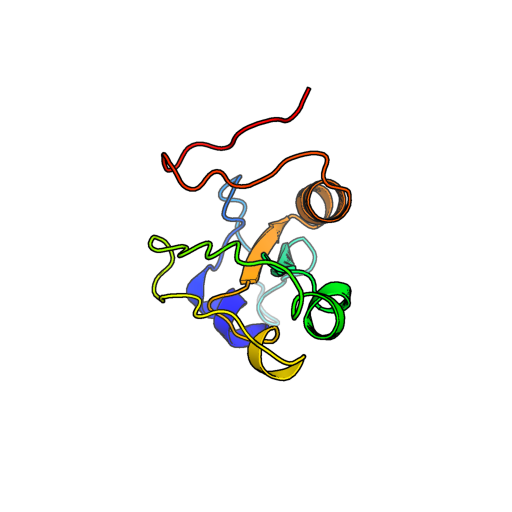 45.56 102 SER A O 1
ATOM 824 N N . TYR A 1 103 ? -7.728 0.458 -15.532 1.00 41.38 103 TYR A N 1
ATOM 825 C CA . TYR A 1 103 ? -8.162 -0.939 -15.537 1.00 41.38 103 TYR A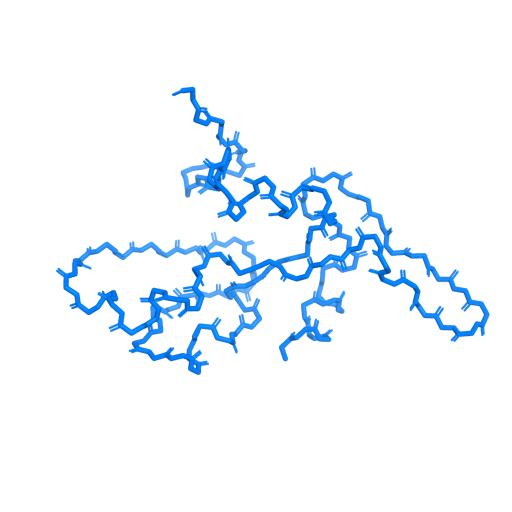 CA 1
ATOM 826 C C . TYR A 1 103 ? -7.738 -1.592 -16.852 1.00 41.38 103 TYR A C 1
ATOM 828 O O . TYR A 1 103 ? -8.058 -1.077 -17.925 1.00 41.38 103 TYR A O 1
ATOM 836 N N . ASN A 1 104 ? -7.061 -2.736 -16.772 1.00 39.41 104 ASN A N 1
ATOM 837 C CA . ASN A 1 104 ? -6.783 -3.556 -17.946 1.00 39.41 104 ASN A CA 1
ATOM 838 C C . ASN A 1 104 ? -8.034 -4.395 -18.258 1.00 39.41 104 ASN A C 1
ATOM 840 O O . ASN A 1 104 ? -8.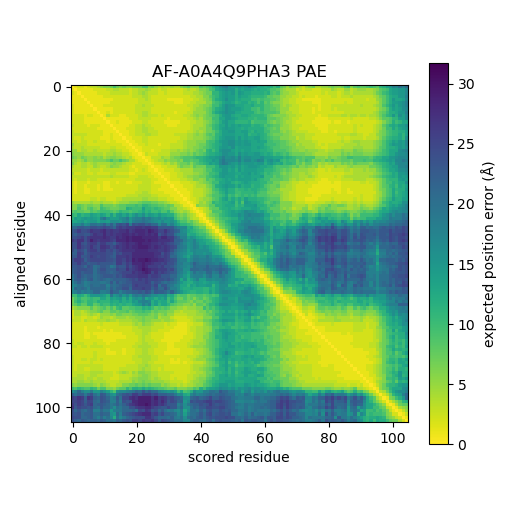528 -5.109 -17.385 1.00 39.41 104 ASN A O 1
ATOM 844 N N . ARG A 1 105 ? -8.572 -4.256 -19.475 1.00 37.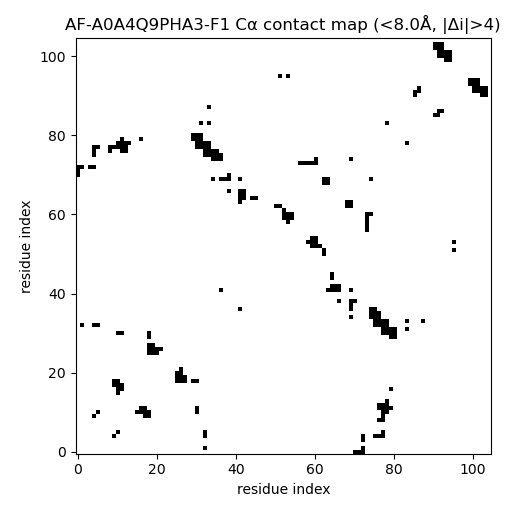88 105 ARG A N 1
ATOM 845 C CA . ARG A 1 105 ? -9.584 -5.167 -20.036 1.00 37.88 105 ARG A CA 1
ATOM 846 C C . ARG A 1 105 ? -8.914 -6.326 -20.749 1.00 37.88 105 ARG A C 1
ATOM 848 O O . ARG A 1 105 ? -7.892 -6.064 -21.420 1.00 37.88 105 ARG A O 1
#

Mean predicted aligned error: 10.31 Å

InterPro domains:
  IPR003615 HNH nuclease [PF13391] (12-95)

Solvent-accessible surface area (backbone atoms only — not comparable to full-atom values): 6446 Å² total; per-residue (Å²): 87,64,68,60,28,46,71,70,53,56,26,15,80,86,76,66,52,61,59,47,79,47,100,92,46,76,43,50,88,63,51,37,79,41,56,76,54,55,60,88,42,20,80,66,57,85,82,62,94,78,83,70,74,51,78,82,74,90,38,77,39,67,84,36,83,33,57,73,51,37,66,32,47,58,33,37,46,34,25,36,50,73,58,40,56,40,41,79,68,63,57,36,53,85,50,91,88,48,106,53,82,45,76,70,128

Foldseek 3Di:
DFVVQCVLAQAAPPPRHGWDADPVGTHCPQKDKAFLDDLVCLQVVPPDPPDDQQDDRPDGLDRRNHSVSSPDSVRIHMHGPVVRVCVVVPQWHQDRPDNDTDGDD

Secondary structure (DSSP, 8-state):
-HHHHHHHH-B-TTT-PBPEEETTEEE-TTEEEEESS-GGGTTTGGG--------SSSS-----SSHHHHSSGGGEEEEEHHHHHHHHTTSEEE-SSSSSEEEP-

Nearest PDB structures (foldseek):
  6yex-assembly1_B  TM=7.890E-01  e=4.369E-01  Vibrio campbellii
  6yjb-assembly1_A  TM=7.871E-01  e=4.087E-01  Vibrio campbellii

Organism: NCBI:txid114155

pLDDT: mean 71.69, std 22.13, range [32.38, 95.88]